Protein AF-A0A0F8XTT8-F1 (afdb_monomer_lite)

Structure (mmCIF, N/CA/C/O backbone):
data_AF-A0A0F8XTT8-F1
#
_entry.id   AF-A0A0F8XTT8-F1
#
loop_
_atom_site.group_PDB
_atom_site.id
_atom_site.type_symbol
_atom_site.label_atom_id
_atom_site.label_alt_id
_atom_site.label_comp_id
_atom_site.label_asym_id
_atom_site.label_entity_id
_atom_site.label_seq_id
_atom_site.pdbx_PDB_ins_code
_atom_site.Cartn_x
_atom_site.Cartn_y
_atom_site.Cartn_z
_atom_site.occupancy
_atom_site.B_iso_or_equiv
_atom_site.auth_seq_id
_atom_site.auth_comp_id
_atom_site.auth_asym_id
_atom_site.auth_atom_id
_atom_site.pdbx_PDB_model_num
ATOM 1 N N . SER A 1 1 ? -4.130 -0.715 -19.308 1.00 76.75 1 SER A N 1
ATOM 2 C CA . SER A 1 1 ? -4.272 0.664 -18.807 1.00 76.75 1 SER A CA 1
ATOM 3 C C . SER A 1 1 ? -3.956 1.647 -19.928 1.00 76.75 1 SER A C 1
ATOM 5 O O . SER A 1 1 ? -3.752 1.207 -21.050 1.00 76.75 1 SER A O 1
ATOM 7 N N . TRP A 1 2 ? -3.929 2.954 -19.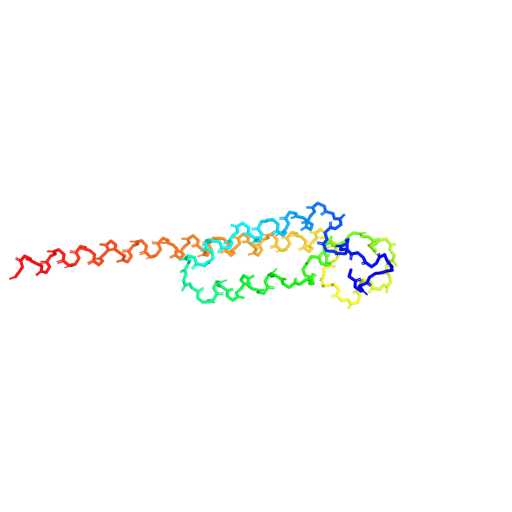653 1.00 79.50 2 TRP A N 1
ATOM 8 C CA . TRP A 1 2 ? -3.456 3.976 -20.601 1.00 79.50 2 TRP A CA 1
ATOM 9 C C . TRP A 1 2 ? -2.056 4.516 -20.253 1.00 79.50 2 TRP A C 1
ATOM 11 O O . TRP A 1 2 ? -1.622 5.470 -20.887 1.00 79.50 2 TRP A O 1
ATOM 21 N N . ALA A 1 3 ? -1.376 3.943 -19.248 1.00 72.88 3 ALA A N 1
ATOM 22 C CA . ALA A 1 3 ? -0.085 4.458 -18.779 1.00 72.88 3 ALA A CA 1
ATOM 23 C C . ALA A 1 3 ? 1.052 4.188 -19.770 1.00 72.88 3 ALA A C 1
ATOM 25 O O . ALA A 1 3 ? 1.839 5.088 -20.038 1.00 72.88 3 ALA A O 1
ATOM 26 N N . ASP A 1 4 ? 1.074 2.993 -20.364 1.00 73.44 4 ASP A N 1
ATOM 27 C CA . ASP A 1 4 ? 2.181 2.537 -21.204 1.00 73.44 4 ASP A CA 1
ATOM 28 C C . ASP A 1 4 ? 1.701 2.095 -22.595 1.00 73.44 4 ASP A C 1
ATOM 30 O O . ASP A 1 4 ? 0.519 1.797 -22.808 1.00 73.44 4 ASP A O 1
ATOM 34 N N . LEU A 1 5 ? 2.639 1.995 -23.546 1.00 74.88 5 LEU A N 1
ATOM 35 C CA . LEU A 1 5 ? 2.383 1.583 -24.937 1.00 74.88 5 LEU A CA 1
ATOM 36 C C . LEU A 1 5 ? 1.698 0.215 -25.049 1.00 74.88 5 LEU A C 1
ATOM 38 O O . LEU A 1 5 ? 0.871 0.011 -25.936 1.00 74.88 5 LEU A O 1
ATOM 42 N N . GLU A 1 6 ? 2.018 -0.701 -24.135 1.00 78.38 6 GLU A N 1
ATOM 43 C CA . GLU A 1 6 ? 1.466 -2.060 -24.087 1.00 78.38 6 GLU A CA 1
ATOM 44 C C . GLU A 1 6 ? -0.014 -2.082 -23.672 1.00 78.38 6 GLU A C 1
ATOM 46 O O . GLU A 1 6 ? -0.710 -3.074 -23.880 1.00 78.38 6 GLU A O 1
ATOM 51 N N . ARG A 1 7 ? -0.524 -0.969 -23.127 1.00 82.69 7 ARG A N 1
ATOM 52 C CA . ARG A 1 7 ? -1.924 -0.773 -22.726 1.00 82.69 7 ARG A CA 1
ATOM 53 C C . ARG A 1 7 ? -2.475 -1.851 -21.790 1.00 82.69 7 ARG A C 1
ATOM 55 O O . ARG A 1 7 ? -3.689 -2.055 -21.709 1.00 82.69 7 ARG A O 1
ATOM 62 N N . ASP A 1 8 ? -1.625 -2.460 -20.975 1.00 87.12 8 ASP A N 1
ATOM 63 C CA . ASP A 1 8 ? -1.979 -3.534 -20.045 1.00 87.12 8 ASP A CA 1
ATOM 64 C C . ASP A 1 8 ? -1.856 -3.090 -18.567 1.00 87.12 8 ASP A C 1
ATOM 66 O O . ASP A 1 8 ? -1.868 -1.890 -18.265 1.00 87.12 8 ASP A O 1
ATOM 70 N N . LEU A 1 9 ? -1.869 -4.038 -17.625 1.00 87.94 9 LEU A N 1
ATOM 71 C CA . LEU A 1 9 ? -1.778 -3.773 -16.178 1.00 87.94 9 LEU A CA 1
ATOM 72 C C . LEU A 1 9 ? -0.354 -3.891 -15.624 1.00 87.94 9 LEU A C 1
ATOM 74 O O . LEU A 1 9 ? -0.144 -3.773 -14.417 1.00 87.94 9 LEU A O 1
ATOM 78 N N . SER A 1 10 ? 0.629 -4.121 -16.485 1.00 88.00 10 SER A N 1
ATOM 79 C CA . SER A 1 10 ? 1.989 -4.444 -16.071 1.00 88.00 10 SER A CA 1
ATOM 80 C C . SER A 1 10 ? 2.699 -3.311 -15.320 1.00 88.00 10 SER A C 1
ATOM 82 O O . SER A 1 10 ? 3.610 -3.583 -14.544 1.00 88.00 10 SER A O 1
ATOM 84 N N . ALA A 1 11 ? 2.243 -2.062 -15.457 1.00 89.00 11 ALA A N 1
ATOM 85 C CA . ALA A 1 11 ? 2.755 -0.939 -14.674 1.00 89.00 11 ALA A CA 1
ATOM 86 C C . ALA A 1 11 ? 2.412 -1.020 -13.171 1.00 89.00 11 ALA A C 1
ATOM 88 O O . ALA A 1 11 ? 3.076 -0.365 -12.374 1.00 89.00 11 ALA A O 1
ATOM 89 N N . TRP A 1 12 ? 1.420 -1.828 -12.766 1.00 92.62 12 TRP A N 1
ATOM 90 C CA . TRP A 1 12 ? 1.006 -1.996 -11.358 1.00 92.62 12 TRP A CA 1
ATOM 91 C C . TRP A 1 12 ? 1.009 -3.450 -10.874 1.00 92.62 12 TRP A C 1
ATOM 93 O O . TRP A 1 12 ? 0.841 -3.674 -9.683 1.00 92.62 12 TRP A O 1
ATOM 103 N N . LEU A 1 13 ? 1.165 -4.429 -11.771 1.00 93.94 13 LEU A N 1
ATOM 104 C CA . LEU A 1 13 ? 1.121 -5.873 -11.483 1.00 93.94 13 LEU A CA 1
ATOM 105 C C . LEU A 1 13 ? 2.189 -6.660 -12.269 1.00 93.94 13 LEU A C 1
ATOM 107 O O . LEU A 1 13 ? 2.046 -7.854 -12.520 1.00 93.94 13 LEU A O 1
ATOM 111 N N . GLY A 1 14 ? 3.249 -5.987 -12.715 1.00 92.12 14 GLY A N 1
ATOM 112 C CA . GLY A 1 14 ? 4.275 -6.559 -13.586 1.00 92.12 14 GLY A CA 1
ATOM 113 C C . GLY A 1 14 ? 5.396 -7.305 -12.864 1.00 92.12 14 GLY A C 1
ATOM 114 O O . GLY A 1 14 ? 6.184 -7.976 -13.528 1.00 92.12 14 GLY A O 1
ATOM 115 N N . ASN A 1 15 ? 5.504 -7.196 -11.536 1.00 94.75 15 ASN A N 1
ATOM 116 C CA . ASN A 1 15 ? 6.547 -7.867 -10.759 1.00 94.75 15 ASN A CA 1
ATOM 117 C C . ASN A 1 15 ? 6.061 -8.399 -9.396 1.00 94.75 15 ASN A C 1
ATOM 119 O O . ASN A 1 15 ? 4.967 -8.092 -8.927 1.00 94.75 15 ASN A O 1
ATOM 123 N N . ALA A 1 16 ? 6.906 -9.206 -8.746 1.00 97.31 16 ALA A N 1
ATOM 124 C CA . ALA A 1 16 ? 6.570 -9.878 -7.491 1.00 97.31 16 ALA A CA 1
ATOM 125 C C . ALA A 1 16 ? 6.349 -8.921 -6.303 1.00 97.31 16 ALA A C 1
ATOM 127 O O . ALA A 1 16 ? 5.538 -9.230 -5.436 1.00 97.31 16 ALA A O 1
ATOM 128 N N . MET A 1 17 ? 7.031 -7.769 -6.262 1.00 97.81 17 MET A N 1
ATOM 129 C CA . MET A 1 17 ? 6.846 -6.767 -5.199 1.00 97.81 17 MET A CA 1
ATOM 130 C C . MET A 1 17 ? 5.457 -6.137 -5.284 1.00 97.81 17 MET A C 1
ATOM 132 O O . MET A 1 17 ? 4.751 -6.050 -4.285 1.00 97.81 17 MET A O 1
ATOM 136 N N . GLN A 1 18 ? 5.047 -5.760 -6.495 1.00 97.50 18 GLN A N 1
ATOM 137 C CA . GLN A 1 18 ? 3.729 -5.199 -6.772 1.00 97.50 18 GLN A CA 1
ATOM 138 C C . GLN A 1 18 ? 2.605 -6.174 -6.411 1.00 97.50 18 GLN A C 1
ATOM 140 O O . GLN A 1 18 ? 1.665 -5.802 -5.709 1.00 97.50 18 GLN A O 1
ATOM 145 N N . VAL A 1 19 ? 2.730 -7.432 -6.850 1.00 98.19 19 VAL A N 1
ATOM 146 C CA . VAL A 1 19 ? 1.763 -8.493 -6.530 1.00 98.19 19 VAL A CA 1
ATOM 147 C C . VAL A 1 19 ? 1.690 -8.713 -5.019 1.00 98.19 19 VAL A C 1
ATOM 149 O O . VAL A 1 19 ? 0.602 -8.694 -4.453 1.00 98.19 19 VAL A O 1
ATOM 152 N N . ASN A 1 20 ? 2.837 -8.836 -4.344 1.00 98.62 20 ASN A N 1
ATOM 153 C CA . ASN A 1 20 ? 2.865 -9.034 -2.898 1.00 98.62 20 ASN A CA 1
ATOM 154 C C . ASN A 1 20 ? 2.233 -7.866 -2.123 1.00 98.62 20 ASN A C 1
ATOM 156 O O . ASN A 1 20 ? 1.433 -8.103 -1.221 1.00 98.62 20 ASN A O 1
ATOM 160 N N . ALA A 1 21 ? 2.558 -6.622 -2.481 1.00 98.62 21 ALA A N 1
ATOM 161 C CA . ALA A 1 21 ? 2.020 -5.439 -1.817 1.00 98.62 21 ALA A CA 1
ATOM 162 C C . ALA A 1 21 ? 0.486 -5.371 -1.918 1.00 98.62 21 ALA A C 1
ATOM 164 O O . ALA A 1 21 ? -0.186 -5.075 -0.928 1.00 98.62 21 ALA A O 1
ATOM 165 N N . LEU A 1 22 ? -0.073 -5.686 -3.093 1.00 98.44 22 LEU A N 1
ATOM 166 C CA . LEU A 1 22 ? -1.521 -5.759 -3.306 1.00 98.44 22 LEU A CA 1
ATOM 167 C C . LEU A 1 22 ? -2.162 -6.896 -2.502 1.00 98.44 22 LEU A C 1
ATOM 169 O O . LEU A 1 22 ? -3.179 -6.677 -1.840 1.00 98.44 22 LEU A O 1
ATOM 173 N N . ASP A 1 23 ? -1.559 -8.085 -2.519 1.00 98.50 23 ASP A N 1
ATOM 174 C CA . ASP A 1 23 ? -2.065 -9.245 -1.783 1.00 98.50 23 ASP A CA 1
ATOM 175 C C . ASP A 1 23 ? -2.118 -8.980 -0.271 1.00 98.50 23 ASP A C 1
ATOM 177 O O . ASP A 1 23 ? -3.132 -9.255 0.378 1.00 98.50 23 ASP A O 1
ATOM 181 N N . GLU A 1 24 ? -1.055 -8.412 0.305 1.00 98.50 24 GLU A N 1
ATOM 182 C CA . GLU A 1 24 ? -1.013 -8.078 1.733 1.00 98.50 24 GLU A CA 1
ATOM 183 C C . GLU A 1 24 ? -2.005 -6.957 2.084 1.00 98.50 24 GLU A C 1
ATOM 185 O O 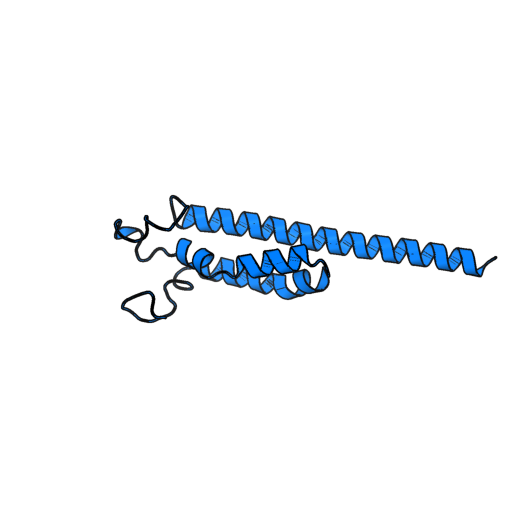. GLU A 1 24 ? -2.711 -7.050 3.094 1.00 98.50 24 GLU A O 1
ATOM 190 N N . LEU A 1 25 ? -2.142 -5.935 1.231 1.00 98.62 25 LEU A N 1
ATOM 191 C CA . LEU A 1 25 ? -3.109 -4.852 1.431 1.00 98.62 25 LEU A CA 1
ATOM 192 C C . LEU A 1 25 ? -4.551 -5.366 1.491 1.00 98.62 25 LEU A C 1
ATOM 194 O O . LEU A 1 25 ? -5.312 -4.969 2.382 1.00 98.62 25 LEU A O 1
ATOM 198 N N . TYR A 1 26 ? -4.939 -6.231 0.551 1.00 98.19 26 TYR A N 1
ATOM 199 C CA . TYR A 1 26 ? -6.301 -6.760 0.494 1.00 98.19 26 TYR A CA 1
ATOM 200 C C . TYR A 1 26 ? -6.563 -7.822 1.561 1.00 98.19 26 TYR A C 1
ATOM 202 O O . TYR A 1 26 ? -7.669 -7.875 2.102 1.00 98.19 26 TYR A O 1
ATOM 210 N N . ARG A 1 27 ? -5.549 -8.595 1.975 1.00 98.25 27 ARG A N 1
ATOM 211 C CA . ARG A 1 27 ? -5.674 -9.519 3.115 1.00 98.25 27 ARG A CA 1
ATOM 212 C C . ARG A 1 27 ? -6.090 -8.800 4.405 1.00 98.25 27 ARG A C 1
ATOM 214 O O . ARG A 1 27 ? -6.779 -9.385 5.242 1.00 98.25 27 ARG A O 1
ATOM 221 N N . MET A 1 28 ? -5.717 -7.531 4.568 1.00 97.50 28 MET A N 1
ATOM 222 C CA . MET A 1 28 ? -6.063 -6.734 5.748 1.00 97.50 28 MET A CA 1
ATOM 223 C C . MET A 1 28 ? -7.505 -6.207 5.768 1.00 97.50 28 MET A C 1
ATOM 225 O O . MET A 1 28 ? -7.952 -5.746 6.821 1.00 97.50 28 MET A O 1
ATOM 229 N N . GLU A 1 29 ? -8.257 -6.282 4.663 1.00 97.81 29 GLU A N 1
ATOM 230 C CA . GLU A 1 29 ? -9.570 -5.633 4.525 1.00 97.81 29 GLU A CA 1
ATOM 231 C C . GLU A 1 29 ? -10.534 -5.980 5.671 1.00 97.81 29 GLU A C 1
ATOM 233 O O . GLU A 1 29 ? -11.147 -5.092 6.274 1.00 97.81 29 GLU A O 1
ATOM 238 N N . ALA A 1 30 ? -10.655 -7.268 6.005 1.00 97.25 30 ALA A N 1
ATOM 239 C CA . ALA A 1 30 ? -11.566 -7.728 7.050 1.00 97.25 30 ALA A CA 1
ATOM 240 C C . ALA A 1 30 ? -11.192 -7.157 8.430 1.00 97.25 30 ALA A C 1
ATOM 242 O O . ALA A 1 30 ? -12.061 -6.698 9.172 1.00 97.25 30 ALA A O 1
ATOM 243 N N . MET A 1 31 ? -9.896 -7.133 8.754 1.00 96.94 31 MET A N 1
ATOM 244 C CA . MET A 1 31 ? -9.389 -6.635 10.035 1.00 96.94 31 MET A CA 1
ATOM 245 C C . MET A 1 31 ? -9.538 -5.114 10.149 1.00 96.94 31 MET A C 1
ATOM 247 O O . MET A 1 31 ? -9.989 -4.607 11.176 1.00 96.94 31 MET A O 1
ATOM 251 N N . VAL A 1 32 ? -9.239 -4.389 9.069 1.00 98.06 32 VAL A N 1
ATOM 252 C CA . VAL A 1 32 ? -9.431 -2.937 8.972 1.00 98.06 32 VAL A CA 1
ATOM 253 C C . VAL A 1 32 ? -10.894 -2.576 9.205 1.00 98.06 32 VAL A C 1
ATOM 255 O O . VAL A 1 32 ? -11.185 -1.707 10.025 1.00 98.06 32 VAL A O 1
ATOM 258 N N . LYS A 1 33 ? -11.836 -3.267 8.551 1.00 95.81 33 LYS A N 1
ATOM 259 C CA . LYS A 1 33 ? -13.275 -3.032 8.755 1.00 95.81 33 LYS A CA 1
ATOM 260 C C . LYS A 1 33 ? -13.723 -3.386 10.178 1.00 95.81 33 LYS A C 1
ATOM 262 O O . LYS A 1 33 ? -14.485 -2.631 10.781 1.00 95.81 33 LYS A O 1
ATOM 267 N N . ALA A 1 34 ? -13.226 -4.488 10.744 1.00 94.69 34 ALA A N 1
ATOM 268 C CA . ALA A 1 34 ? -13.549 -4.912 12.109 1.00 94.69 34 ALA A CA 1
ATOM 269 C C . ALA A 1 34 ? -13.020 -3.945 13.187 1.00 94.69 34 ALA A C 1
ATOM 271 O O . ALA A 1 34 ? -13.628 -3.818 14.261 1.00 94.69 34 ALA A O 1
ATOM 272 N N . SER A 1 35 ? -11.940 -3.208 12.896 1.00 95.12 35 SER A N 1
ATOM 273 C CA . SER A 1 35 ? -11.382 -2.196 13.802 1.00 95.12 35 SER A CA 1
ATOM 274 C C . SER A 1 35 ? -12.413 -1.133 14.193 1.00 95.12 35 SER A C 1
ATOM 276 O O . SER A 1 35 ? -12.398 -0.655 15.322 1.00 95.12 35 SER A O 1
ATOM 278 N N . GLY A 1 36 ? -13.377 -0.812 13.316 1.00 92.00 36 GLY A N 1
ATOM 279 C CA . GLY A 1 36 ? -14.365 0.258 13.517 1.00 92.00 36 GLY A CA 1
ATOM 280 C C . GLY A 1 36 ? -13.755 1.643 13.761 1.00 92.00 36 GLY A C 1
ATOM 281 O O . GLY A 1 36 ? -14.470 2.550 14.175 1.00 92.00 36 GLY A O 1
ATOM 282 N N . ASP A 1 37 ? -12.450 1.796 13.534 1.00 96.00 37 ASP A N 1
ATOM 283 C CA . ASP A 1 37 ? -11.718 3.044 13.679 1.00 96.00 37 ASP A CA 1
ATOM 284 C C . ASP A 1 37 ? -11.682 3.744 12.316 1.00 96.00 37 ASP A C 1
ATOM 286 O O . ASP A 1 37 ? -11.094 3.255 11.345 1.00 96.00 37 ASP A O 1
ATOM 290 N N . GLN A 1 38 ? -12.335 4.903 12.233 1.00 97.31 38 GLN A N 1
ATOM 291 C CA . GLN A 1 38 ? -12.459 5.642 10.981 1.00 97.31 38 GLN A CA 1
ATOM 292 C C . GLN A 1 38 ? -11.104 6.129 10.448 1.00 97.31 38 GLN A C 1
ATOM 294 O O . GLN A 1 38 ? -10.940 6.248 9.233 1.00 97.31 38 GLN A O 1
ATOM 299 N N . GLN A 1 39 ? -10.126 6.385 11.321 1.00 97.81 39 GLN A N 1
ATOM 300 C CA . GLN A 1 39 ? -8.784 6.781 10.910 1.00 97.81 39 GLN A CA 1
ATOM 301 C C . GLN A 1 39 ? -8.047 5.605 10.263 1.00 97.81 39 GLN A C 1
ATOM 303 O O . GLN A 1 39 ? -7.479 5.774 9.187 1.00 97.81 39 GLN A O 1
ATOM 308 N N . ILE A 1 40 ? -8.124 4.407 10.854 1.00 98.25 40 ILE A N 1
ATOM 309 C CA . ILE A 1 40 ? -7.550 3.179 10.273 1.00 98.25 40 ILE A CA 1
ATOM 310 C C . ILE A 1 40 ? -8.158 2.897 8.893 1.00 98.25 40 ILE A C 1
ATOM 312 O O . ILE A 1 40 ? -7.431 2.645 7.932 1.00 98.25 40 I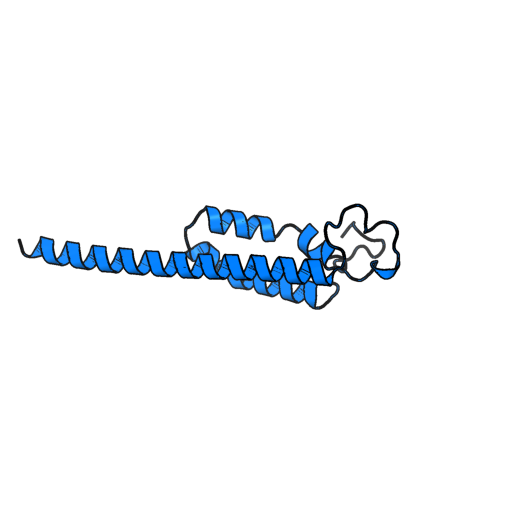LE A O 1
ATOM 316 N N . VAL A 1 41 ? -9.485 3.000 8.762 1.00 98.44 41 VAL A N 1
ATOM 317 C CA . VAL A 1 41 ? -10.179 2.808 7.476 1.00 98.44 41 VAL A CA 1
ATOM 318 C C . VAL A 1 41 ? -9.733 3.839 6.438 1.00 98.44 41 VAL A C 1
ATOM 320 O O . VAL A 1 41 ? -9.515 3.497 5.275 1.00 98.44 41 VAL A O 1
ATOM 323 N N . ASN A 1 42 ? -9.590 5.104 6.837 1.00 98.44 42 ASN A N 1
ATOM 324 C CA . ASN A 1 42 ? -9.158 6.166 5.932 1.00 98.44 42 ASN A CA 1
ATOM 325 C C . ASN A 1 42 ? -7.709 5.976 5.471 1.00 98.44 42 ASN A C 1
ATOM 327 O O . ASN A 1 42 ? -7.412 6.215 4.303 1.00 98.44 42 ASN A O 1
ATOM 331 N N . ASP A 1 43 ? -6.819 5.534 6.355 1.00 98.56 43 ASP A N 1
ATOM 332 C CA . ASP A 1 43 ? -5.423 5.274 6.006 1.00 98.56 43 ASP A CA 1
ATOM 333 C C . ASP A 1 43 ? -5.301 4.060 5.071 1.00 98.56 43 ASP A C 1
ATOM 335 O O . ASP A 1 43 ? -4.625 4.149 4.048 1.00 98.56 43 ASP A O 1
ATOM 339 N N . TRP A 1 44 ? -6.050 2.979 5.323 1.00 98.62 44 TRP A N 1
ATOM 340 C CA . TRP A 1 44 ? -6.120 1.823 4.415 1.00 98.62 44 TRP A CA 1
ATOM 341 C C . TRP A 1 44 ? -6.625 2.189 3.009 1.00 98.62 44 TRP A C 1
ATOM 343 O O . TRP A 1 44 ? -6.143 1.663 2.008 1.00 98.62 44 TRP A O 1
ATOM 353 N N . ARG A 1 45 ? -7.585 3.118 2.905 1.00 98.31 45 ARG A N 1
ATOM 354 C CA . ARG A 1 45 ? -8.059 3.633 1.608 1.00 98.31 45 ARG A CA 1
ATOM 355 C C . ARG A 1 45 ? -6.975 4.397 0.854 1.00 98.31 45 ARG A C 1
ATOM 357 O O . ARG A 1 45 ? -6.864 4.232 -0.354 1.00 98.31 45 ARG A O 1
ATOM 364 N N . LYS A 1 46 ? -6.162 5.202 1.545 1.00 98.50 46 LYS A N 1
ATOM 365 C CA . LYS A 1 46 ? -5.046 5.927 0.911 1.00 98.50 46 LYS A CA 1
ATOM 366 C C . LYS A 1 46 ? -3.991 4.965 0.371 1.00 98.50 46 LYS A C 1
ATOM 368 O O . LYS A 1 46 ? -3.498 5.185 -0.728 1.00 98.50 46 LYS A O 1
ATOM 373 N N . LEU A 1 47 ? -3.710 3.872 1.083 1.00 98.31 47 LEU A N 1
ATOM 374 C CA . LEU A 1 47 ? -2.746 2.855 0.641 1.00 98.31 47 LEU A CA 1
ATOM 375 C C . LEU A 1 47 ? -3.164 2.090 -0.626 1.00 98.31 47 LEU A C 1
ATOM 377 O O . LEU A 1 47 ? -2.330 1.410 -1.216 1.00 98.31 47 LEU A O 1
ATOM 381 N N . GLN A 1 48 ? -4.418 2.214 -1.070 1.00 98.25 48 GLN A N 1
ATOM 382 C CA . GLN A 1 48 ? -4.892 1.666 -2.349 1.00 98.25 48 GLN A CA 1
ATOM 383 C C . GLN A 1 48 ? -4.615 2.590 -3.543 1.00 98.25 48 GLN A C 1
ATOM 385 O O . GLN A 1 48 ? -4.948 2.239 -4.674 1.00 98.25 48 GLN A O 1
ATOM 390 N N . THR A 1 49 ? -4.024 3.768 -3.320 1.00 96.94 49 THR A N 1
ATOM 391 C CA . THR A 1 49 ? -3.666 4.689 -4.405 1.00 96.94 49 THR A CA 1
ATOM 392 C C . THR A 1 49 ? -2.696 4.008 -5.366 1.00 96.94 49 THR A C 1
ATOM 394 O O . THR A 1 49 ? -1.664 3.478 -4.952 1.00 96.94 49 THR A O 1
ATOM 397 N N . SER A 1 50 ? -3.022 4.037 -6.660 1.00 94.50 50 SER A N 1
ATOM 398 C CA . SER A 1 50 ? -2.286 3.313 -7.700 1.00 94.50 50 SER A CA 1
ATOM 399 C C . SER A 1 50 ? -0.812 3.708 -7.798 1.00 94.50 50 SER A C 1
ATOM 401 O O . SER A 1 50 ? 0.017 2.872 -8.150 1.00 94.50 50 SER A O 1
ATOM 403 N N . ASP A 1 51 ? -0.473 4.953 -7.460 1.00 92.75 51 ASP A N 1
ATOM 404 C CA . ASP A 1 51 ? 0.898 5.467 -7.473 1.00 92.75 51 ASP A CA 1
ATOM 405 C C . ASP A 1 51 ? 1.850 4.623 -6.619 1.00 92.75 51 ASP A C 1
ATOM 407 O O . ASP A 1 51 ? 2.986 4.401 -7.023 1.00 92.75 51 ASP A O 1
ATOM 411 N N . HIS A 1 52 ? 1.383 4.058 -5.499 1.00 96.12 52 HIS A N 1
ATOM 412 C CA . HIS A 1 52 ? 2.211 3.184 -4.666 1.00 96.12 52 HIS A CA 1
ATOM 413 C C . HIS A 1 52 ? 2.752 1.984 -5.448 1.00 96.12 52 HIS A C 1
ATOM 415 O O . HIS A 1 52 ? 3.945 1.706 -5.398 1.00 96.12 52 HIS A O 1
ATOM 421 N N . PHE A 1 53 ? 1.900 1.297 -6.211 1.00 95.25 53 PHE A N 1
ATOM 422 C CA . PHE A 1 53 ? 2.318 0.131 -6.995 1.00 95.25 53 PHE A CA 1
ATOM 423 C C . PHE A 1 53 ? 3.086 0.546 -8.247 1.00 95.25 53 PHE A C 1
ATOM 425 O O . PHE A 1 53 ? 3.999 -0.159 -8.670 1.00 95.25 53 PHE A O 1
ATOM 432 N N . TYR A 1 54 ? 2.757 1.707 -8.815 1.00 91.75 54 TYR A N 1
ATOM 433 C CA . TYR A 1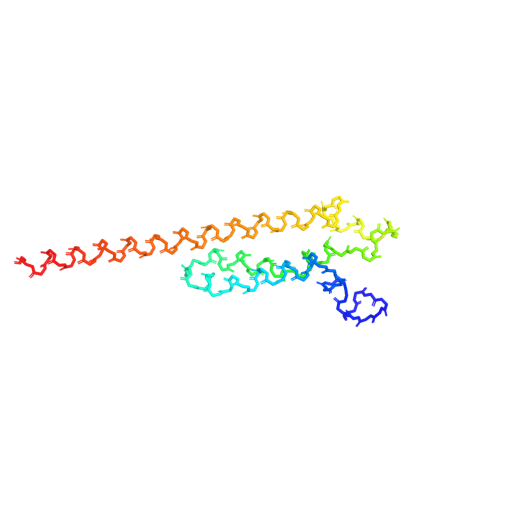 54 ? 3.502 2.269 -9.936 1.00 91.75 54 TYR A CA 1
ATOM 434 C C . TYR A 1 54 ? 4.958 2.574 -9.557 1.00 91.75 54 TYR A C 1
ATOM 436 O O . TYR A 1 54 ? 5.874 2.229 -10.301 1.00 91.75 54 TYR A O 1
ATOM 444 N N . TYR A 1 55 ? 5.202 3.128 -8.366 1.00 92.38 55 TYR A N 1
ATOM 445 C CA . TYR A 1 55 ? 6.552 3.408 -7.868 1.00 92.38 55 TYR A CA 1
ATOM 446 C C . TYR A 1 55 ? 7.392 2.147 -7.613 1.00 92.38 55 TYR A C 1
ATOM 448 O O . TYR A 1 55 ? 8.618 2.236 -7.609 1.00 92.38 55 TYR A O 1
ATOM 456 N N . MET A 1 56 ? 6.758 0.977 -7.473 1.00 94.62 56 MET A N 1
ATOM 457 C CA . MET A 1 56 ? 7.419 -0.333 -7.373 1.00 94.62 56 MET A CA 1
ATOM 458 C C . MET A 1 56 ? 7.690 -0.985 -8.743 1.00 94.62 56 MET A C 1
ATOM 4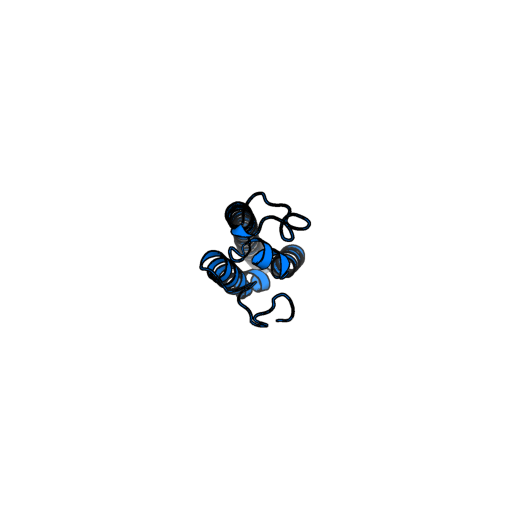60 O O . MET A 1 56 ? 8.235 -2.091 -8.803 1.00 94.62 56 MET A O 1
ATOM 464 N N . CYS A 1 57 ? 7.297 -0.352 -9.854 1.00 91.38 57 CYS A N 1
ATOM 465 C CA . CYS A 1 57 ? 7.497 -0.888 -11.198 1.00 91.38 57 CYS A CA 1
ATOM 466 C C . CYS A 1 57 ? 8.981 -0.876 -11.594 1.00 91.38 57 CYS A C 1
ATOM 468 O O . CYS A 1 57 ? 9.693 0.105 -11.394 1.00 91.38 57 CYS A O 1
ATOM 470 N N . THR A 1 58 ? 9.449 -1.961 -12.214 1.00 89.31 58 THR A N 1
ATOM 471 C CA . THR A 1 58 ? 10.847 -2.117 -12.650 1.00 89.31 58 THR A CA 1
ATOM 472 C C . THR A 1 58 ? 11.049 -1.915 -14.153 1.00 89.31 58 THR A C 1
ATOM 474 O O . THR A 1 58 ? 12.193 -1.792 -14.583 1.00 89.31 58 THR A O 1
ATOM 477 N N . LYS A 1 59 ? 9.973 -1.853 -14.956 1.00 79.19 59 LYS A N 1
ATOM 478 C CA . LYS A 1 59 ? 10.037 -1.837 -16.433 1.00 79.19 59 LYS A CA 1
ATOM 479 C C . LYS A 1 59 ? 10.868 -0.698 -17.014 1.00 79.19 59 LYS A C 1
ATOM 481 O O . LYS A 1 59 ? 11.624 -0.917 -17.949 1.00 79.19 59 LYS A O 1
ATOM 486 N N . TYR A 1 60 ? 10.747 0.494 -16.443 1.00 65.44 60 TYR A N 1
ATOM 487 C CA . TYR A 1 60 ? 11.393 1.700 -16.963 1.00 65.44 60 TYR A CA 1
ATOM 488 C C . TYR A 1 60 ? 12.479 2.243 -16.037 1.00 65.44 60 TYR A C 1
ATOM 490 O O . TYR A 1 60 ? 12.999 3.336 -16.251 1.00 65.44 60 TYR A O 1
ATOM 498 N N . PHE A 1 61 ? 12.858 1.472 -15.013 1.00 57.81 61 PHE A N 1
ATOM 499 C CA . PHE A 1 61 ? 13.974 1.829 -14.140 1.00 57.81 61 PHE A CA 1
ATOM 500 C C . PHE A 1 61 ? 15.306 1.867 -14.913 1.00 57.81 61 PHE A C 1
ATOM 502 O O . PHE A 1 61 ? 16.211 2.610 -14.544 1.00 57.81 61 PHE A O 1
ATOM 509 N N . SER A 1 62 ? 15.408 1.127 -16.023 1.00 53.56 62 SER A N 1
ATOM 510 C CA . SER A 1 62 ? 16.547 1.175 -16.946 1.00 53.56 62 SER A CA 1
ATOM 511 C C . SER A 1 62 ? 16.542 2.372 -17.904 1.00 53.56 62 SER A C 1
ATOM 513 O O . SER A 1 62 ? 17.605 2.714 -18.407 1.00 53.56 62 SER A O 1
ATOM 515 N N . ASP A 1 63 ? 15.388 3.007 -18.145 1.00 52.97 63 ASP A N 1
ATOM 516 C CA . ASP A 1 63 ? 15.222 4.054 -19.173 1.00 52.97 63 ASP A CA 1
ATOM 517 C C . ASP A 1 63 ? 15.359 5.489 -18.635 1.00 52.97 63 ASP A C 1
ATOM 519 O O . ASP A 1 63 ? 15.226 6.442 -19.394 1.00 52.97 63 ASP A O 1
ATOM 523 N N . GLY A 1 64 ? 15.664 5.652 -17.339 1.00 52.84 64 GLY A N 1
ATOM 524 C CA . GLY A 1 64 ? 16.312 6.835 -16.746 1.00 52.84 64 GLY A CA 1
ATOM 525 C C . GLY A 1 64 ? 15.545 8.169 -16.696 1.00 52.84 64 GLY A C 1
ATOM 526 O O . GLY A 1 64 ? 15.656 8.871 -15.690 1.00 52.84 64 GLY A O 1
ATOM 527 N N . ASP A 1 65 ? 14.749 8.517 -17.709 1.00 54.44 65 ASP A N 1
ATOM 528 C CA . ASP A 1 65 ? 14.499 9.925 -18.050 1.00 54.44 65 ASP A CA 1
ATOM 529 C C . ASP A 1 65 ? 13.069 10.430 -17.814 1.00 54.44 65 ASP A C 1
ATOM 531 O O . ASP A 1 65 ? 12.870 11.636 -17.713 1.00 54.44 65 ASP A O 1
ATOM 535 N N . VAL A 1 66 ? 12.063 9.567 -17.648 1.00 53.66 66 VAL A N 1
ATOM 536 C CA . VAL A 1 66 ? 10.669 10.020 -17.406 1.00 53.66 66 VAL A CA 1
ATOM 537 C C . VAL A 1 66 ? 10.110 9.613 -16.044 1.00 53.66 66 VAL A C 1
ATOM 539 O O . VAL A 1 66 ? 9.286 10.326 -15.473 1.00 53.66 66 VAL A O 1
ATOM 542 N N . HIS A 1 67 ? 10.611 8.526 -15.457 1.00 55.38 67 HIS A N 1
ATOM 543 C CA . HIS A 1 67 ? 10.070 7.973 -14.209 1.00 55.38 67 HIS A CA 1
ATOM 544 C C . HIS A 1 67 ? 10.654 8.611 -12.937 1.00 55.38 67 HIS A C 1
ATOM 546 O O . HIS A 1 67 ? 10.076 8.459 -11.862 1.00 55.38 67 HIS A O 1
ATOM 552 N N . LYS A 1 68 ? 11.746 9.382 -13.047 1.00 55.75 68 LYS A N 1
ATOM 553 C CA . LYS A 1 68 ? 12.341 10.128 -11.922 1.00 55.75 68 LYS A CA 1
ATOM 554 C C . LYS A 1 68 ? 11.590 11.403 -11.541 1.00 55.75 68 LYS A C 1
ATOM 556 O O . LYS A 1 68 ? 11.729 11.855 -10.413 1.00 55.75 68 LYS A O 1
ATOM 561 N N . TYR A 1 69 ? 10.794 11.988 -12.439 1.00 57.69 69 TYR A N 1
ATOM 562 C CA . TYR A 1 69 ? 10.162 13.287 -12.166 1.00 57.69 69 TYR A CA 1
ATOM 563 C C . TYR A 1 69 ? 9.050 13.232 -11.108 1.00 57.69 69 TYR A C 1
ATOM 565 O O . TYR A 1 69 ? 8.732 14.261 -10.518 1.00 57.69 69 TYR A O 1
ATOM 573 N N . PHE A 1 70 ? 8.478 12.050 -10.851 1.00 74.12 70 PHE A N 1
ATOM 574 C CA . PHE A 1 70 ? 7.311 11.893 -9.975 1.00 74.12 70 PHE A CA 1
ATOM 575 C C . PHE A 1 70 ? 7.469 10.822 -8.887 1.00 74.12 70 PHE A C 1
ATOM 577 O O . PHE A 1 70 ? 6.632 10.759 -7.992 1.00 74.12 70 PHE A O 1
ATOM 584 N N . ASN A 1 71 ? 8.520 9.995 -8.927 1.00 80.62 71 ASN A N 1
ATOM 585 C CA . ASN A 1 71 ? 8.763 8.988 -7.895 1.00 80.62 71 ASN A CA 1
ATOM 586 C C . ASN A 1 71 ? 9.588 9.601 -6.744 1.00 80.62 71 ASN A C 1
ATOM 588 O O . ASN A 1 71 ? 10.719 10.020 -6.987 1.00 80.62 71 ASN A O 1
ATOM 592 N N . PRO A 1 72 ? 9.067 9.659 -5.502 1.00 88.25 72 PRO A N 1
ATOM 593 C CA . PRO A 1 72 ? 9.809 10.203 -4.364 1.00 88.25 72 PRO A CA 1
ATOM 594 C C . PRO A 1 72 ? 10.901 9.256 -3.835 1.00 88.25 72 PRO A C 1
ATOM 596 O O . PRO A 1 72 ? 11.599 9.618 -2.891 1.00 88.25 72 PRO A O 1
ATOM 599 N N . TYR A 1 73 ? 11.021 8.045 -4.388 1.00 89.81 73 TYR A N 1
ATOM 600 C CA . TYR A 1 73 ? 11.960 7.016 -3.952 1.00 89.81 73 TYR A CA 1
ATOM 601 C C . TYR A 1 73 ? 13.125 6.849 -4.937 1.00 89.81 73 TYR A C 1
ATOM 603 O O . TYR A 1 73 ? 12.938 6.911 -6.154 1.00 89.81 73 TYR A O 1
ATOM 611 N N . ASP A 1 74 ? 14.316 6.559 -4.405 1.00 88.06 74 ASP A N 1
ATOM 612 C CA . ASP A 1 74 ? 15.538 6.344 -5.196 1.00 88.06 74 ASP A CA 1
ATOM 613 C C . ASP A 1 74 ? 15.490 5.048 -6.021 1.00 88.06 74 ASP A C 1
ATOM 615 O O . ASP A 1 74 ? 16.131 4.939 -7.072 1.00 88.06 74 ASP A O 1
ATOM 619 N N . SER A 1 75 ? 14.706 4.062 -5.573 1.00 90.38 75 SER A N 1
ATOM 620 C CA . SER A 1 75 ? 14.497 2.806 -6.285 1.00 90.38 75 SER A CA 1
ATOM 621 C C . SER A 1 75 ? 13.099 2.206 -6.062 1.00 90.38 75 SER A C 1
ATOM 623 O O . SER A 1 75 ? 12.450 2.473 -5.044 1.00 90.38 75 SER A O 1
ATOM 625 N N . PRO A 1 76 ? 12.639 1.315 -6.967 1.00 92.62 76 PRO A N 1
ATOM 626 C CA . PRO A 1 76 ? 11.431 0.517 -6.754 1.00 92.62 76 PRO A CA 1
ATOM 627 C C . PRO A 1 76 ? 11.460 -0.310 -5.463 1.00 92.62 76 PRO A C 1
ATOM 629 O O . PRO A 1 76 ? 10.420 -0.542 -4.848 1.00 92.62 76 PRO A O 1
ATOM 632 N N . TYR A 1 77 ? 12.654 -0.726 -5.031 1.00 94.75 77 TYR A N 1
ATOM 633 C CA . TYR A 1 77 ? 12.852 -1.467 -3.788 1.00 94.75 77 TYR A CA 1
ATOM 634 C C . TYR A 1 77 ? 12.616 -0.585 -2.561 1.00 94.75 77 TYR A C 1
ATOM 636 O O . TYR A 1 77 ? 11.944 -1.023 -1.631 1.00 94.75 77 TYR A O 1
ATOM 644 N N . ASP A 1 78 ? 13.092 0.663 -2.573 1.00 95.56 78 ASP A N 1
ATOM 645 C CA . ASP A 1 78 ? 12.847 1.614 -1.480 1.00 95.56 78 ASP A CA 1
ATOM 646 C C . ASP A 1 78 ? 11.358 1.936 -1.354 1.00 95.56 78 ASP A C 1
ATOM 648 O O . ASP A 1 78 ? 10.820 1.966 -0.245 1.00 95.56 78 ASP A O 1
ATOM 652 N N . SER A 1 79 ? 10.672 2.098 -2.492 1.00 95.75 79 SER A N 1
ATOM 653 C CA . SER A 1 79 ? 9.218 2.266 -2.526 1.00 95.75 79 SER A CA 1
ATOM 654 C C . SER A 1 79 ? 8.494 1.076 -1.891 1.00 95.75 79 SER A C 1
ATOM 656 O O . SER A 1 79 ? 7.650 1.259 -1.010 1.00 95.75 79 SER A O 1
ATOM 658 N N . TYR A 1 80 ? 8.866 -0.147 -2.279 1.00 97.69 80 TYR A N 1
ATOM 659 C CA . TYR A 1 80 ? 8.293 -1.373 -1.727 1.00 97.69 80 TYR A CA 1
ATOM 660 C C . TYR A 1 80 ? 8.557 -1.514 -0.221 1.00 97.69 80 TYR A C 1
ATOM 662 O O . TYR A 1 80 ? 7.620 -1.726 0.547 1.00 97.69 80 TYR A O 1
ATOM 670 N N . ILE A 1 81 ? 9.802 -1.335 0.230 1.00 98.31 81 ILE A N 1
ATOM 671 C CA . ILE A 1 81 ? 10.168 -1.421 1.653 1.00 98.31 81 ILE A CA 1
ATOM 672 C C . ILE A 1 81 ? 9.381 -0.392 2.470 1.00 98.31 81 ILE A C 1
ATOM 674 O O . ILE A 1 81 ? 8.827 -0.722 3.520 1.00 98.31 81 ILE A O 1
ATOM 678 N N . ASN A 1 82 ? 9.293 0.849 1.986 1.00 98.31 82 ASN A N 1
ATOM 679 C CA . ASN A 1 82 ? 8.538 1.899 2.657 1.00 98.31 82 ASN A CA 1
ATOM 680 C C . ASN A 1 82 ? 7.048 1.544 2.759 1.00 98.31 82 ASN A C 1
ATOM 682 O O . ASN A 1 82 ? 6.473 1.633 3.844 1.00 98.31 82 ASN A O 1
ATOM 686 N N . TYR A 1 83 ? 6.448 1.078 1.662 1.00 98.62 83 TYR A N 1
ATOM 687 C CA . TYR A 1 83 ? 5.051 0.658 1.636 1.00 98.62 83 TYR A CA 1
ATOM 688 C C . TYR A 1 83 ? 4.772 -0.477 2.627 1.00 98.62 83 TYR A C 1
ATOM 690 O O . TYR A 1 83 ? 3.838 -0.383 3.424 1.00 98.62 83 TYR A O 1
ATOM 698 N N . MET A 1 84 ? 5.615 -1.513 2.645 1.00 98.62 84 MET A N 1
ATOM 699 C CA . MET A 1 84 ? 5.448 -2.655 3.547 1.00 98.62 84 MET A CA 1
ATOM 700 C C . MET A 1 84 ? 5.627 -2.271 5.020 1.00 98.62 84 MET A C 1
ATOM 702 O O . MET A 1 84 ? 4.892 -2.772 5.873 1.00 98.62 84 MET A O 1
ATOM 706 N N . ASN A 1 85 ? 6.521 -1.330 5.334 1.00 98.69 85 ASN A N 1
ATOM 707 C CA . ASN A 1 85 ? 6.655 -0.791 6.690 1.00 98.69 85 ASN A CA 1
ATOM 708 C C . ASN A 1 85 ? 5.388 -0.043 7.136 1.00 98.69 85 ASN A C 1
ATOM 710 O O . ASN A 1 85 ? 4.906 -0.247 8.253 1.00 98.69 85 ASN A O 1
ATOM 714 N N . VAL A 1 86 ? 4.816 0.793 6.262 1.00 98.50 86 VAL A N 1
ATOM 715 C CA . VAL A 1 86 ? 3.561 1.509 6.548 1.00 98.50 86 VAL A CA 1
ATOM 716 C C . VAL A 1 86 ? 2.397 0.528 6.709 1.00 98.50 86 VAL A C 1
ATOM 718 O O . VAL A 1 86 ? 1.587 0.676 7.627 1.00 98.50 86 VAL A O 1
ATOM 721 N N . LEU A 1 87 ? 2.332 -0.505 5.867 1.00 98.38 87 LEU A N 1
ATOM 722 C CA . LEU A 1 87 ? 1.305 -1.538 5.948 1.00 98.38 87 LEU A CA 1
ATOM 723 C C . LEU A 1 87 ? 1.419 -2.354 7.248 1.00 98.38 87 LEU A C 1
ATOM 725 O O . LEU A 1 87 ? 0.411 -2.587 7.919 1.00 98.38 87 LEU A O 1
ATOM 729 N N . SER A 1 88 ? 2.641 -2.705 7.664 1.00 98.44 88 SER A N 1
ATOM 730 C CA . SER A 1 88 ? 2.900 -3.360 8.953 1.00 98.44 88 SER A CA 1
ATOM 731 C C . SER A 1 88 ? 2.444 -2.493 10.130 1.00 98.44 88 SER A C 1
ATOM 733 O O . SER A 1 88 ? 1.753 -2.979 11.026 1.00 98.44 88 SER A O 1
ATOM 735 N N . ASN A 1 89 ? 2.737 -1.189 10.103 1.00 98.50 89 ASN A N 1
ATOM 736 C CA . ASN A 1 89 ? 2.265 -0.265 11.134 1.00 98.50 89 ASN A CA 1
ATOM 737 C C . ASN A 1 89 ? 0.727 -0.183 11.188 1.00 98.50 89 ASN A C 1
ATOM 739 O O . ASN A 1 89 ? 0.133 -0.183 12.269 1.00 98.50 89 ASN A O 1
ATOM 743 N N . LEU A 1 90 ? 0.058 -0.152 10.032 1.00 98.44 90 LEU A N 1
ATOM 744 C CA . LEU A 1 90 ? -1.403 -0.179 9.971 1.00 98.44 90 LEU A CA 1
ATOM 745 C C . LEU A 1 90 ? -1.969 -1.482 10.564 1.00 98.44 90 LEU A C 1
ATOM 747 O O . LEU A 1 90 ? -2.979 -1.450 11.269 1.00 98.44 90 LEU A O 1
ATOM 751 N N . ASN A 1 91 ? -1.310 -2.616 10.320 1.00 97.69 91 ASN A N 1
ATOM 752 C CA . ASN A 1 91 ? -1.694 -3.919 10.862 1.00 97.69 91 ASN A CA 1
ATOM 753 C C . ASN A 1 91 ? -1.589 -3.952 12.395 1.00 97.69 91 ASN A C 1
ATOM 755 O O . ASN A 1 91 ? -2.515 -4.399 13.072 1.00 97.69 91 ASN A O 1
ATOM 759 N N . GLU A 1 92 ? -0.510 -3.412 12.962 1.00 97.88 92 GLU A N 1
ATOM 760 C CA . GLU A 1 92 ? -0.354 -3.261 14.415 1.00 97.88 92 GLU A CA 1
ATOM 761 C C . GLU A 1 92 ? -1.459 -2.387 15.019 1.00 97.88 92 GLU A C 1
ATOM 763 O O . GLU A 1 92 ? -2.077 -2.756 16.020 1.00 97.88 92 GLU A O 1
ATOM 768 N N . ARG A 1 93 ? -1.792 -1.262 14.374 1.00 97.62 93 ARG A N 1
ATOM 769 C CA . ARG A 1 93 ? -2.906 -0.399 14.800 1.00 97.62 93 ARG A CA 1
ATOM 770 C C . ARG A 1 93 ? -4.247 -1.139 14.788 1.00 97.62 93 ARG A C 1
ATOM 772 O O . ARG A 1 93 ? -5.040 -0.960 15.712 1.00 97.62 93 ARG A O 1
ATOM 779 N N . CYS A 1 94 ? -4.494 -1.995 13.793 1.00 96.69 94 CYS A N 1
ATOM 780 C CA . CYS A 1 94 ? -5.708 -2.817 13.731 1.00 96.69 94 CYS A CA 1
ATOM 781 C C . CYS A 1 94 ? -5.801 -3.812 14.899 1.00 96.69 94 CYS A C 1
ATOM 783 O O . CYS A 1 94 ? -6.876 -3.979 15.487 1.00 96.69 94 CYS A O 1
ATOM 785 N N . ARG A 1 95 ? -4.681 -4.450 15.258 1.00 95.19 95 ARG A N 1
ATOM 786 C CA . ARG A 1 95 ? -4.599 -5.368 16.407 1.00 95.19 95 ARG A CA 1
ATOM 787 C C . ARG A 1 95 ? -4.884 -4.633 17.713 1.00 95.19 95 ARG A C 1
ATOM 789 O O . ARG A 1 95 ? -5.817 -4.998 18.419 1.00 95.19 95 ARG A O 1
ATOM 796 N N . ASN A 1 96 ? -4.216 -3.504 17.937 1.00 95.38 96 ASN A N 1
ATOM 797 C CA . ASN A 1 96 ? -4.409 -2.683 19.134 1.00 95.38 96 ASN A CA 1
ATOM 798 C C . ASN A 1 96 ? -5.854 -2.162 19.276 1.00 95.38 96 ASN A C 1
ATOM 800 O O . ASN A 1 96 ? -6.391 -2.084 20.382 1.00 95.38 96 ASN A O 1
ATOM 804 N N . ALA A 1 97 ? -6.509 -1.799 18.166 1.00 93.06 97 ALA A N 1
ATOM 805 C CA . ALA A 1 97 ? -7.919 -1.403 18.176 1.00 93.06 97 ALA A CA 1
ATOM 806 C C . ALA A 1 97 ? -8.846 -2.571 18.557 1.00 93.06 97 ALA A C 1
ATOM 808 O O . ALA A 1 97 ? -9.850 -2.373 19.247 1.00 93.06 97 ALA A O 1
ATOM 809 N N . SER A 1 98 ? -8.502 -3.787 18.130 1.00 90.44 98 SER A N 1
ATOM 810 C CA . SER A 1 98 ? -9.243 -5.006 18.462 1.00 90.44 98 SER A CA 1
ATOM 811 C C . SER A 1 98 ? -9.099 -5.361 19.944 1.00 90.44 98 SER A C 1
ATOM 813 O O . SER A 1 98 ? -10.110 -5.607 20.604 1.00 90.44 98 SER A O 1
ATOM 815 N N . ASP A 1 99 ? -7.884 -5.290 20.489 1.00 89.94 99 ASP A N 1
ATOM 816 C CA . ASP A 1 99 ? -7.604 -5.578 21.902 1.00 89.94 99 ASP A CA 1
ATOM 817 C C . ASP A 1 99 ? -8.334 -4.594 22.825 1.00 89.94 99 ASP A C 1
ATOM 819 O O . ASP A 1 99 ? -9.069 -5.000 23.727 1.00 89.94 99 ASP A O 1
ATOM 823 N N . ARG A 1 100 ? -8.280 -3.293 22.506 1.00 89.38 100 ARG A N 1
ATOM 824 C CA . ARG A 1 100 ? -9.011 -2.252 23.247 1.00 89.38 100 ARG A CA 1
ATOM 825 C C . ARG A 1 100 ? -10.524 -2.497 23.264 1.00 89.38 100 ARG A C 1
ATOM 827 O O . ARG A 1 100 ? -11.186 -2.268 24.276 1.00 89.38 100 ARG A O 1
ATOM 834 N N . LYS A 1 101 ? -11.105 -2.974 22.156 1.00 85.19 101 LYS A N 1
ATOM 835 C CA . LYS A 1 101 ? -12.534 -3.340 22.111 1.00 85.19 101 LYS A CA 1
ATOM 836 C C . LYS A 1 101 ? -12.855 -4.524 23.023 1.00 85.19 101 LYS A C 1
ATOM 838 O O . LYS A 1 101 ? -13.945 -4.555 23.596 1.00 85.19 101 LYS A O 1
ATOM 843 N N . MET A 1 102 ? -11.949 -5.493 23.139 1.00 85.62 102 MET A N 1
ATOM 844 C CA . MET A 1 102 ? -12.121 -6.650 24.020 1.00 85.62 102 MET A CA 1
ATOM 845 C C . MET A 1 102 ? -12.063 -6.239 25.498 1.00 85.62 102 MET A C 1
ATOM 847 O O . MET A 1 102 ? -12.949 -6.626 26.260 1.00 85.62 102 MET A O 1
ATOM 851 N N . GLU A 1 103 ? -11.114 -5.382 25.880 1.00 86.19 103 GLU A N 1
ATOM 852 C CA . GLU A 1 103 ? -10.989 -4.839 27.245 1.00 86.19 103 GLU A CA 1
ATOM 853 C C . GLU A 1 103 ? -12.237 -4.054 27.689 1.00 86.19 103 GLU A C 1
ATOM 855 O O . GLU A 1 103 ? -12.751 -4.248 28.797 1.00 86.19 103 GLU A O 1
ATOM 860 N N . ILE A 1 104 ? -12.786 -3.208 26.806 1.00 85.19 104 ILE A N 1
ATOM 861 C CA . ILE A 1 104 ? -14.008 -2.434 27.087 1.00 85.19 104 ILE A CA 1
ATOM 862 C C . ILE A 1 104 ? -15.207 -3.367 27.302 1.00 85.19 104 ILE A C 1
ATOM 864 O O . ILE A 1 104 ? -15.992 -3.162 28.231 1.00 85.19 104 ILE A O 1
ATOM 868 N N . LYS A 1 105 ? -15.347 -4.415 26.478 1.00 82.56 105 LYS A N 1
ATOM 869 C CA . LYS A 1 105 ? -16.429 -5.401 26.632 1.00 82.56 105 LYS A CA 1
ATOM 870 C C . LYS A 1 105 ? -16.338 -6.150 27.963 1.00 82.56 105 LYS A C 1
ATOM 872 O O . LYS A 1 105 ? -17.367 -6.323 28.610 1.00 82.56 105 LYS A O 1
ATOM 877 N N . GLN A 1 106 ? -15.139 -6.556 28.384 1.00 81.19 106 GLN A N 1
ATOM 878 C CA . GLN A 1 106 ? -14.932 -7.265 29.654 1.00 81.19 106 GLN A CA 1
ATOM 879 C C . GLN A 1 106 ? -15.250 -6.371 30.860 1.00 81.19 106 GLN A C 1
ATOM 881 O O . GLN A 1 106 ? -16.001 -6.769 31.750 1.00 81.19 106 GLN A O 1
ATOM 886 N N . THR A 1 107 ? -14.762 -5.127 30.855 1.00 82.00 107 THR A N 1
ATOM 887 C CA . THR A 1 107 ? -15.029 -4.157 31.933 1.00 82.00 107 THR A CA 1
ATOM 888 C C . THR A 1 107 ? -16.524 -3.838 32.050 1.00 82.00 107 THR A C 1
ATOM 890 O O . THR A 1 107 ? -17.079 -3.823 33.150 1.00 82.00 107 THR A O 1
ATOM 893 N N . GLY A 1 108 ? -17.203 -3.641 30.914 1.00 77.56 108 GLY A N 1
ATOM 894 C CA . GLY A 1 108 ? -18.643 -3.376 30.878 1.00 77.56 108 GLY A CA 1
ATOM 895 C C . GLY A 1 108 ? -19.496 -4.546 31.385 1.00 77.56 108 GLY A C 1
ATOM 896 O O . GLY A 1 108 ? -20.493 -4.324 32.069 1.00 77.56 108 GLY A O 1
ATOM 897 N N . GLN A 1 109 ? -19.090 -5.792 31.110 1.00 73.75 109 GLN A N 1
ATOM 898 C CA . GLN A 1 109 ? -19.769 -6.988 31.625 1.00 73.75 109 GLN A CA 1
ATOM 899 C C . GLN A 1 109 ? -19.625 -7.130 33.146 1.00 73.75 109 GLN A C 1
ATOM 901 O O . GLN A 1 109 ? -20.615 -7.409 33.823 1.00 73.75 109 GLN A O 1
ATOM 906 N N . HIS A 1 110 ? -18.431 -6.886 33.697 1.00 69.31 110 HIS A N 1
ATOM 907 C CA . HIS A 1 110 ? -18.210 -6.939 35.145 1.00 69.31 110 HIS A CA 1
ATOM 908 C C . HIS A 1 110 ? -18.993 -5.861 35.908 1.00 69.31 110 HIS A C 1
ATOM 910 O O . HIS A 1 110 ? -19.598 -6.164 36.936 1.00 69.31 110 HIS A O 1
ATOM 916 N N . ALA A 1 111 ? -19.043 -4.629 35.392 1.00 73.25 111 ALA A N 1
ATOM 917 C CA . ALA A 1 111 ? -19.827 -3.553 36.003 1.00 73.25 111 ALA A CA 1
ATOM 918 C C . ALA A 1 111 ? -21.339 -3.854 35.994 1.00 73.25 111 ALA A C 1
ATOM 920 O O . ALA A 1 111 ? -22.021 -3.642 36.996 1.00 73.25 111 ALA A O 1
ATOM 921 N N . GLY A 1 112 ? -21.860 -4.408 34.891 1.00 70.50 112 GLY A N 1
ATOM 922 C CA . GLY A 1 112 ? -23.267 -4.805 34.785 1.00 70.50 112 GLY A CA 1
ATOM 923 C C . GLY A 1 112 ? -23.652 -5.956 35.721 1.00 70.50 112 GLY A C 1
ATOM 924 O O . GLY A 1 112 ? -24.748 -5.950 36.274 1.00 70.50 112 GLY A O 1
ATOM 925 N N . GLN A 1 113 ? -22.746 -6.912 35.951 1.00 66.31 113 GLN A N 1
ATOM 926 C CA . GLN A 1 113 ? -22.965 -7.985 36.926 1.00 66.31 113 GLN A CA 1
ATOM 927 C C . GLN A 1 113 ? -23.014 -7.448 38.359 1.00 66.31 113 GLN A C 1
ATOM 929 O O . GLN A 1 113 ? -23.907 -7.831 39.101 1.00 66.31 113 GLN A O 1
ATOM 934 N N . GLN A 1 114 ? -22.119 -6.535 38.750 1.00 62.56 114 GLN A N 1
ATOM 935 C CA . GLN A 1 114 ? -22.116 -5.972 40.109 1.00 62.56 114 GLN A CA 1
ATOM 936 C C . GLN A 1 114 ? -2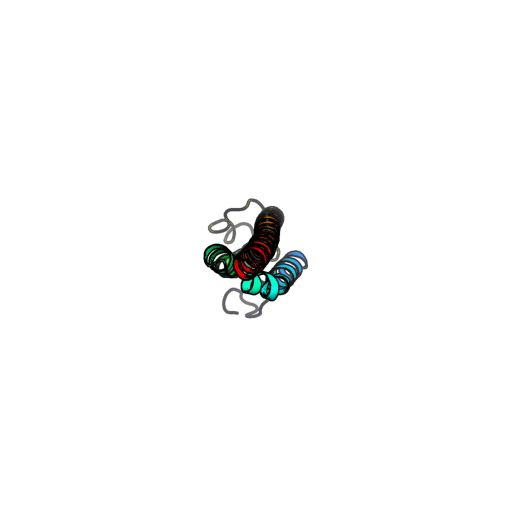3.352 -5.108 40.401 1.00 62.56 114 GLN A C 1
ATOM 938 O O . GLN A 1 114 ? -23.879 -5.161 41.508 1.00 62.56 114 GLN A O 1
ATOM 943 N N . ALA A 1 115 ? -23.854 -4.363 39.411 1.00 66.06 115 ALA A N 1
ATOM 944 C CA . ALA A 1 115 ? -25.067 -3.558 39.558 1.00 66.06 115 ALA A CA 1
ATOM 945 C C . ALA A 1 115 ? -26.356 -4.395 39.675 1.00 66.06 115 ALA A C 1
ATOM 947 O O . ALA A 1 115 ? -27.330 -3.918 40.238 1.00 66.06 115 ALA A O 1
ATOM 948 N N . ALA A 1 116 ? -26.374 -5.632 39.166 1.00 64.56 116 ALA A N 1
ATOM 949 C CA . ALA A 1 116 ? -27.538 -6.522 39.246 1.00 64.56 116 ALA A CA 1
ATOM 950 C C . ALA A 1 116 ? -27.709 -7.210 40.618 1.00 64.56 116 ALA A C 1
ATOM 952 O O . ALA A 1 116 ? -28.723 -7.870 40.842 1.00 64.56 116 ALA A O 1
ATOM 953 N N . TYR A 1 117 ? -26.723 -7.084 41.513 1.00 57.06 117 TYR A N 1
ATOM 954 C CA . TYR A 1 117 ? -26.742 -7.647 42.870 1.00 57.06 117 TYR A CA 1
ATOM 955 C C . TYR A 1 117 ? -26.980 -6.598 43.976 1.00 57.06 117 TYR A C 1
ATOM 957 O O . TYR A 1 117 ? -26.948 -6.959 45.154 1.00 57.06 117 TYR A O 1
ATOM 965 N N . LEU A 1 118 ? -27.216 -5.330 43.615 1.00 52.06 118 LEU A N 1
ATOM 966 C CA . LEU A 1 118 ? -27.630 -4.244 44.516 1.00 52.06 118 LEU A CA 1
ATOM 967 C C . LEU A 1 118 ? -29.107 -3.907 44.293 1.00 52.06 118 LEU A C 1
ATOM 969 O O . LEU A 1 118 ? -29.785 -3.619 45.303 1.00 52.06 118 LEU A O 1
#

Organism: NCBI:txid412755

Secondary structure (DSSP, 8-state):
--SSTT-SSHHHHSSHHHHHHHHHHHHTHHHHHHH--HHHHHHHHHTT-HHHHHHT--TTTTS-SSTTTT--SSSHHHHHHHHHHHHHHHHHHHHHHHHHHHHHHHHHHHHHHHHTT-

Sequence (118 aa):
SWADLERDLSAWLGNAMQVNALDELYRMEAMVKASGDQQIVNDWRKLQTSDHFYYMCTKYFSDGDVHKYFNPYDSPYDSYINYMNVLSNLNERCRNASDRKMEIKQTGQHAGQQAAYL

Foldseek 3Di:
DPPDPVPDCCLQVVDDLSVVLVVLLVVCVVLLVVLVDVVLVVLSVVLPPSVLSNLLHDPCVVVPDPSVVPRPDPHSVRSSVVSVVVSVVSVVVSVVSVVVVVVVVVVVVVVVVVVVVD

pLDDT: mean 87.24, std 13.89, range [52.06, 98.69]

Radius of gyration: 20.62 Å; chains: 1; bounding box: 44×23×70 Å